Protein AF-A0A7X5DVB6-F1 (afdb_monomer_lite)

Secondary structure (DSSP, 8-state):
-GGGSS--GGGHHHHHHHHHHHHHHHHHHHHHHS--S-HHHHHHHHHHHHHHHHHHHHHHHTTT--

Foldseek 3Di:
DVVCPDPDPVCVQLVVLVVQLVVLVVQLVCCVVPNDDDPVVSVVSNVVSVVSNVVSVVSSVVVVDD

Radius of gyration: 14.27 Å; chains: 1; bounding box: 35×22×32 Å

Structure (mmCIF, N/CA/C/O backbone):
data_AF-A0A7X5DVB6-F1
#
_entry.id   AF-A0A7X5DVB6-F1
#
loop_
_atom_site.group_PDB
_atom_site.id
_atom_site.type_symbol
_atom_site.label_atom_id
_atom_site.label_alt_id
_atom_site.label_comp_id
_atom_site.label_asym_id
_atom_site.label_entity_id
_atom_site.label_seq_id
_atom_site.pdbx_PDB_ins_code
_atom_site.Cartn_x
_atom_site.Cartn_y
_atom_site.Cartn_z
_atom_site.occupancy
_atom_site.B_iso_or_equiv
_atom_site.auth_seq_id
_atom_site.auth_comp_id
_atom_site.auth_asym_id
_atom_site.auth_atom_id
_atom_site.pdbx_PDB_model_num
ATOM 1 N N . MET A 1 1 ? -12.898 6.794 -1.219 1.00 66.94 1 MET A N 1
ATOM 2 C CA . MET A 1 1 ? -12.560 7.775 -0.161 1.00 66.94 1 MET A CA 1
ATOM 3 C C . MET A 1 1 ? -13.437 9.019 -0.062 1.00 66.94 1 MET A C 1
ATOM 5 O O . MET A 1 1 ? -13.856 9.328 1.040 1.00 66.94 1 MET A O 1
ATOM 9 N N . LYS A 1 2 ? -13.767 9.756 -1.140 1.00 70.12 2 LYS A N 1
ATOM 10 C CA . LYS A 1 2 ? -14.479 11.057 -1.006 1.00 70.12 2 LYS A CA 1
ATOM 11 C C . LYS A 1 2 ? -15.782 11.031 -0.182 1.00 70.12 2 LYS A C 1
ATOM 13 O O . LYS A 1 2 ? -16.086 12.028 0.459 1.00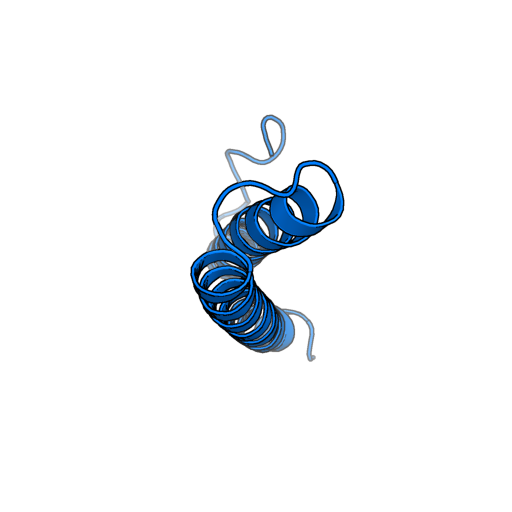 70.12 2 LYS A O 1
ATOM 18 N N . LYS A 1 3 ? -16.526 9.919 -0.192 1.00 70.50 3 LYS A N 1
A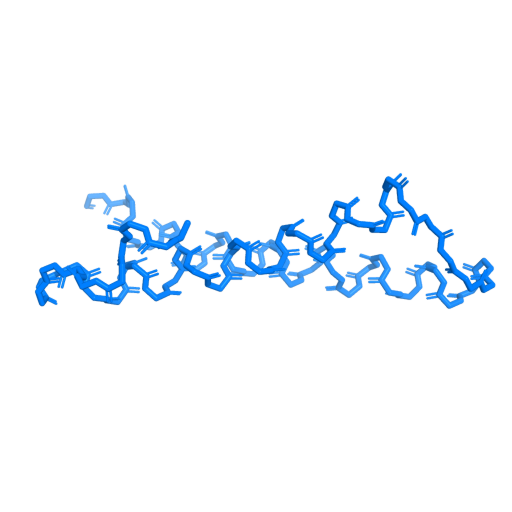TOM 19 C CA . LYS A 1 3 ? -17.778 9.741 0.568 1.00 70.50 3 LYS A CA 1
ATOM 20 C C . LYS A 1 3 ? -17.583 9.310 2.030 1.00 70.50 3 LYS A C 1
ATOM 22 O O . LYS A 1 3 ? -18.556 9.277 2.765 1.00 70.50 3 LYS A O 1
ATOM 27 N N . LEU A 1 4 ? -16.359 8.985 2.440 1.00 69.50 4 LEU A N 1
ATOM 28 C CA . LEU A 1 4 ? -16.046 8.425 3.758 1.00 69.50 4 LEU A CA 1
ATOM 29 C C . LEU A 1 4 ? -15.311 9.426 4.672 1.00 69.50 4 LEU A C 1
ATOM 31 O O . LEU A 1 4 ? -14.817 9.059 5.726 1.00 69.50 4 LEU A O 1
ATOM 35 N N . LYS A 1 5 ? -15.236 10.705 4.278 1.00 71.88 5 LYS A N 1
ATOM 36 C CA . LYS A 1 5 ? -14.412 11.732 4.943 1.00 71.88 5 LYS A CA 1
ATOM 37 C C . LYS A 1 5 ? -14.749 12.003 6.416 1.00 71.88 5 LYS A C 1
ATOM 39 O O . LYS A 1 5 ? -13.895 12.539 7.109 1.00 71.88 5 LYS A O 1
ATOM 44 N N . ASN A 1 6 ? -15.954 11.657 6.866 1.00 81.00 6 ASN A N 1
ATOM 45 C CA . ASN A 1 6 ? -16.421 11.889 8.233 1.00 81.00 6 ASN A CA 1
ATOM 46 C C . ASN A 1 6 ? -16.875 10.553 8.846 1.00 81.00 6 ASN A C 1
ATOM 48 O O . ASN A 1 6 ? -18.081 10.291 8.876 1.00 81.00 6 ASN A O 1
ATOM 52 N N . PRO A 1 7 ? -15.945 9.674 9.257 1.00 83.44 7 PRO A N 1
ATOM 53 C CA . PRO A 1 7 ? -16.319 8.457 9.965 1.00 83.44 7 PRO A CA 1
ATOM 54 C C . PRO A 1 7 ? -16.944 8.811 11.330 1.00 83.44 7 PRO A C 1
ATOM 56 O O . PRO A 1 7 ? -16.608 9.852 11.901 1.00 83.44 7 PRO A O 1
ATOM 59 N N . PRO A 1 8 ? -17.839 7.969 11.876 1.00 88.31 8 PRO A N 1
ATOM 60 C CA . PRO A 1 8 ? -18.203 8.042 13.290 1.00 88.31 8 PRO A CA 1
ATOM 61 C C . PRO A 1 8 ? -16.948 7.967 14.173 1.00 88.31 8 PRO A C 1
ATOM 63 O O . PRO A 1 8 ? -16.006 7.254 13.824 1.00 88.31 8 PRO A O 1
ATOM 66 N N . GLU A 1 9 ? -16.930 8.675 15.309 1.00 89.25 9 GLU A N 1
ATOM 67 C CA . GLU A 1 9 ? -15.726 8.774 16.160 1.00 89.25 9 GLU A CA 1
ATOM 68 C C . GLU A 1 9 ? -15.237 7.393 16.629 1.00 89.25 9 GLU A C 1
ATOM 70 O O . GLU A 1 9 ? -14.038 7.139 16.634 1.00 89.25 9 GLU A O 1
ATOM 75 N N . GLU A 1 10 ? -16.159 6.470 16.919 1.00 89.69 10 GLU A N 1
ATOM 76 C CA . GLU A 1 10 ? -15.854 5.089 17.324 1.00 89.69 10 GLU A CA 1
ATOM 77 C C . GLU A 1 10 ? -15.102 4.265 16.261 1.00 89.69 10 GLU A C 1
ATOM 79 O O . GLU A 1 10 ? -14.444 3.288 16.603 1.00 89.69 10 GLU A O 1
ATOM 84 N N . TYR A 1 11 ? -15.142 4.669 14.985 1.00 90.25 11 TYR A N 1
ATOM 85 C CA . TYR A 1 11 ? -14.453 3.981 13.883 1.00 90.25 11 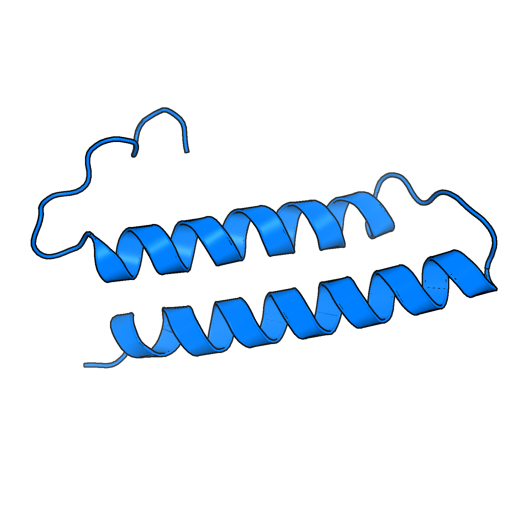TYR A CA 1
ATOM 86 C C . TYR A 1 11 ? -13.293 4.784 13.300 1.00 90.25 11 TYR A C 1
ATOM 88 O O . TYR A 1 11 ? -12.759 4.418 12.251 1.00 90.25 11 TYR A O 1
ATOM 96 N N . LYS A 1 12 ? -12.905 5.897 13.925 1.00 91.38 12 LYS A N 1
ATOM 97 C CA . LYS A 1 12 ? -11.906 6.814 13.372 1.00 91.38 12 LYS A CA 1
ATOM 98 C C . LYS A 1 12 ? -10.555 6.142 13.133 1.00 91.38 12 LYS A C 1
ATOM 100 O O . LYS A 1 12 ? -10.006 6.285 12.044 1.00 91.38 12 LYS A O 1
ATOM 105 N N . ASP A 1 13 ? -10.080 5.350 14.089 1.00 92.44 13 ASP A N 1
ATOM 106 C CA . ASP A 1 13 ? -8.780 4.673 14.001 1.00 92.44 13 ASP A CA 1
ATOM 107 C C . ASP A 1 13 ? -8.780 3.552 12.946 1.00 92.44 13 ASP A C 1
ATOM 109 O O . ASP A 1 13 ? -7.841 3.416 12.153 1.00 92.44 13 ASP A O 1
ATOM 113 N N . ALA A 1 14 ? -9.876 2.790 12.869 1.00 92.81 14 ALA A N 1
ATOM 114 C CA . ALA A 1 14 ? -10.078 1.783 11.829 1.00 92.81 14 ALA A CA 1
ATOM 115 C C . ALA A 1 14 ? -10.154 2.433 10.436 1.00 92.81 14 ALA A C 1
ATOM 117 O O . ALA A 1 14 ? -9.558 1.945 9.474 1.00 92.81 14 ALA A O 1
ATOM 118 N N . TYR A 1 15 ? -10.842 3.574 10.326 1.00 92.25 15 TYR A N 1
ATOM 119 C CA . TYR A 1 15 ? -10.945 4.339 9.088 1.00 92.25 15 TYR A CA 1
ATOM 120 C C . TYR A 1 15 ? -9.601 4.938 8.653 1.00 92.25 15 TYR A C 1
ATOM 122 O O . TYR A 1 15 ? -9.266 4.913 7.465 1.00 92.25 15 TYR A O 1
ATOM 130 N N . GLU A 1 16 ? -8.813 5.459 9.594 1.00 92.94 16 GLU A N 1
ATOM 131 C CA . GLU A 1 16 ? -7.461 5.945 9.323 1.00 92.94 16 GLU A CA 1
ATOM 132 C C . GLU A 1 16 ? -6.565 4.804 8.820 1.00 92.94 16 GLU A C 1
ATOM 134 O O . GLU A 1 16 ? -5.879 4.960 7.807 1.00 92.94 16 GLU A O 1
ATOM 139 N N . SER A 1 17 ? -6.633 3.634 9.459 1.00 95.38 17 SER A N 1
ATOM 140 C CA . SER A 1 17 ? -5.876 2.443 9.051 1.00 95.38 17 SER A CA 1
ATOM 141 C C . SER A 1 17 ? -6.278 1.945 7.661 1.00 95.38 17 SER A C 1
ATOM 143 O O . SER A 1 17 ? -5.417 1.671 6.825 1.00 95.38 17 SER A O 1
ATOM 145 N N . LEU A 1 18 ? -7.580 1.918 7.35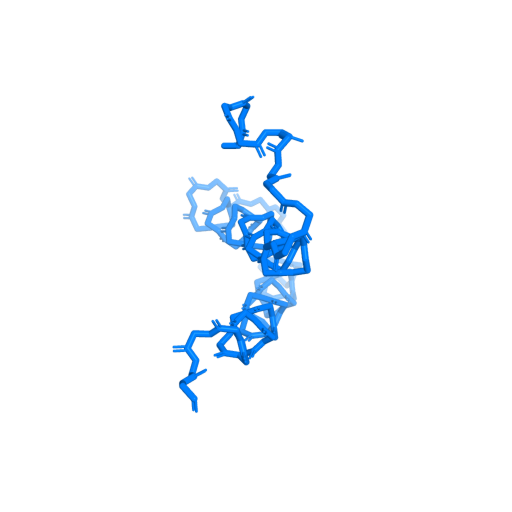7 1.00 94.38 18 LEU A N 1
ATOM 146 C CA . LEU A 1 18 ? -8.081 1.607 6.016 1.00 94.38 18 LEU A CA 1
ATOM 147 C C . LEU A 1 18 ? -7.603 2.631 4.978 1.00 94.38 18 LEU A C 1
ATOM 149 O O . LEU A 1 18 ? -7.334 2.276 3.831 1.00 94.38 18 LEU A O 1
ATOM 153 N N . SER A 1 19 ? -7.494 3.901 5.371 1.00 93.88 19 SER A N 1
ATOM 154 C CA . SER A 1 19 ? -7.024 4.960 4.480 1.00 93.88 19 SER A CA 1
ATOM 155 C C . SER A 1 19 ? -5.558 4.816 4.113 1.00 93.88 19 SER A C 1
ATOM 157 O O . SER A 1 19 ? -5.231 4.892 2.931 1.00 93.88 19 SER A O 1
ATOM 159 N N . LYS A 1 20 ? -4.710 4.493 5.090 1.00 96.44 20 LYS A N 1
ATOM 160 C CA . LYS A 1 20 ? -3.300 4.169 4.844 1.00 96.44 20 LYS A CA 1
ATOM 161 C C . LYS A 1 20 ? -3.156 2.958 3.922 1.00 96.44 20 LYS A C 1
ATOM 163 O O . LYS A 1 20 ? -2.418 3.022 2.943 1.00 96.44 20 LYS A O 1
ATOM 168 N N . LEU A 1 21 ? -3.936 1.898 4.161 1.00 97.50 21 LEU A N 1
ATOM 169 C CA . LEU A 1 21 ? -3.943 0.725 3.282 1.00 97.50 21 LEU A CA 1
ATOM 170 C C . LEU A 1 21 ? -4.357 1.072 1.848 1.00 97.50 21 LEU A C 1
ATOM 172 O O . LEU A 1 21 ? -3.747 0.579 0.904 1.00 97.50 21 LEU A O 1
ATOM 176 N N . TYR A 1 22 ? -5.377 1.910 1.664 1.00 95.56 22 TYR A N 1
ATOM 177 C CA . TYR A 1 22 ? -5.801 2.335 0.331 1.00 95.56 22 TYR A CA 1
ATOM 178 C C . TYR A 1 22 ? 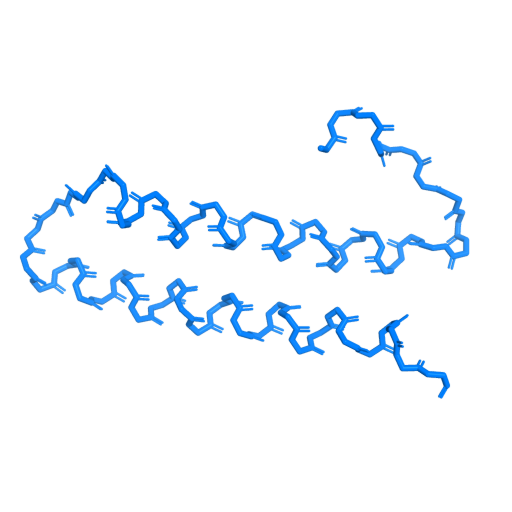-4.685 3.078 -0.414 1.00 95.56 22 TYR A C 1
ATOM 180 O O . TYR A 1 22 ? -4.432 2.771 -1.577 1.00 95.56 22 TYR A O 1
ATOM 188 N N . ASP A 1 23 ? -4.000 4.017 0.240 1.00 96.69 23 ASP A N 1
ATOM 189 C CA . ASP A 1 23 ? -2.912 4.776 -0.384 1.00 96.69 23 ASP A CA 1
ATOM 190 C C . ASP A 1 23 ? -1.715 3.867 -0.739 1.00 96.69 23 ASP A C 1
ATOM 192 O O . ASP A 1 23 ? -1.163 3.969 -1.843 1.00 96.69 23 ASP A O 1
ATOM 196 N N . ALA A 1 24 ? -1.365 2.920 0.141 1.00 98.31 24 ALA A N 1
ATOM 197 C CA . ALA A 1 24 ? -0.329 1.914 -0.114 1.00 98.31 24 ALA A CA 1
ATOM 198 C C . ALA A 1 24 ? -0.706 0.984 -1.283 1.00 98.31 24 ALA A C 1
ATOM 200 O O . ALA A 1 24 ? 0.075 0.811 -2.220 1.00 98.31 24 ALA A O 1
ATOM 201 N N . TYR A 1 25 ? -1.942 0.474 -1.300 1.00 97.50 25 TYR A N 1
ATOM 202 C CA . TYR A 1 25 ? -2.462 -0.372 -2.376 1.00 97.50 25 TYR A CA 1
ATOM 203 C C . TYR A 1 25 ? -2.472 0.345 -3.733 1.00 97.50 25 TYR A C 1
ATOM 205 O O . TYR A 1 25 ? -2.091 -0.240 -4.748 1.00 97.50 25 TYR A O 1
ATOM 213 N N . ILE A 1 26 ? -2.884 1.618 -3.780 1.00 97.31 26 ILE A N 1
ATOM 214 C CA . ILE A 1 26 ? -2.827 2.413 -5.015 1.00 97.31 26 ILE A CA 1
ATOM 215 C C . ILE A 1 26 ? -1.377 2.588 -5.476 1.00 97.31 26 ILE A C 1
ATOM 217 O O . ILE A 1 26 ? -1.096 2.452 -6.664 1.00 97.31 26 ILE A O 1
ATOM 221 N N . SER A 1 27 ? -0.443 2.825 -4.554 1.00 97.25 27 SER A N 1
ATOM 222 C CA . SER A 1 27 ? 0.982 2.935 -4.887 1.00 97.25 27 SER A CA 1
ATOM 223 C C . SER A 1 27 ? 1.530 1.636 -5.489 1.00 97.25 27 SER A C 1
ATOM 225 O O . SER A 1 27 ? 2.157 1.673 -6.546 1.00 97.25 27 SER A O 1
ATOM 227 N N . LEU A 1 28 ? 1.226 0.486 -4.879 1.00 98.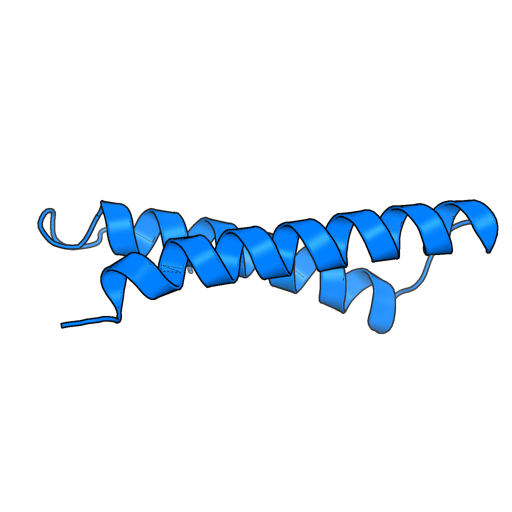31 28 LEU A N 1
ATOM 228 C CA . LEU A 1 28 ? 1.628 -0.829 -5.384 1.00 98.31 28 LEU A CA 1
ATOM 229 C C . LEU A 1 28 ? 0.997 -1.144 -6.749 1.00 98.31 28 LEU A C 1
ATOM 231 O O . LEU A 1 28 ? 1.683 -1.573 -7.674 1.00 98.31 28 LEU A O 1
ATOM 235 N N . THR A 1 29 ? -0.310 -0.916 -6.901 1.00 98.00 29 THR A N 1
ATOM 236 C CA . THR A 1 29 ? -1.014 -1.210 -8.160 1.00 98.00 29 THR A CA 1
ATOM 237 C C . THR A 1 29 ? -0.565 -0.314 -9.303 1.00 98.00 29 THR A C 1
ATOM 239 O O . THR A 1 29 ? -0.418 -0.813 -10.415 1.00 98.00 29 THR A O 1
ATOM 242 N N . ASN A 1 30 ? -0.246 0.954 -9.037 1.00 97.62 30 ASN A N 1
ATOM 243 C CA . ASN A 1 30 ? 0.328 1.841 -10.045 1.00 97.62 30 ASN A CA 1
ATOM 244 C C . ASN A 1 30 ? 1.648 1.296 -10.601 1.00 97.62 30 ASN A C 1
ATOM 246 O O . ASN A 1 30 ? 1.868 1.391 -11.802 1.00 97.62 30 ASN A O 1
ATOM 250 N N . LEU A 1 31 ? 2.493 0.661 -9.779 1.00 97.50 31 LEU A N 1
ATOM 251 C CA . LEU A 1 31 ? 3.716 0.018 -10.276 1.00 97.50 31 LEU A CA 1
ATOM 252 C C . LEU A 1 31 ? 3.404 -1.148 -11.225 1.00 97.50 31 LEU A C 1
ATOM 254 O O . LEU A 1 31 ? 4.118 -1.345 -12.202 1.00 97.50 31 LEU A O 1
ATOM 258 N N . ALA A 1 32 ? 2.326 -1.896 -10.985 1.00 95.62 32 ALA A N 1
ATOM 259 C CA . ALA A 1 32 ? 1.918 -2.997 -11.857 1.00 95.62 32 ALA A CA 1
ATOM 260 C C . ALA A 1 32 ? 1.223 -2.528 -13.150 1.00 95.62 32 ALA A C 1
ATOM 262 O O . ALA A 1 32 ? 1.346 -3.185 -14.184 1.00 95.62 32 ALA A O 1
ATOM 263 N N . THR A 1 33 ? 0.473 -1.422 -13.104 1.00 97.56 33 THR A N 1
ATOM 264 C CA . THR A 1 33 ? -0.338 -0.944 -14.239 1.00 97.56 33 THR A CA 1
ATOM 265 C C . THR A 1 33 ? 0.343 0.127 -15.084 1.00 97.56 33 THR A C 1
ATOM 267 O O . THR A 1 33 ? 0.015 0.259 -16.259 1.00 97.56 33 THR A O 1
ATOM 270 N N . ASP A 1 34 ? 1.260 0.891 -14.494 1.00 96.56 34 ASP A N 1
ATOM 271 C CA . ASP A 1 34 ? 2.024 1.964 -15.137 1.00 96.56 34 ASP A CA 1
ATOM 272 C C . ASP A 1 34 ? 3.486 1.956 -14.632 1.00 96.56 34 ASP A C 1
ATOM 274 O O . ASP A 1 34 ? 3.923 2.855 -13.902 1.00 96.56 34 ASP A O 1
ATOM 278 N N . PRO A 1 35 ? 4.258 0.894 -14.942 1.00 94.31 35 PRO A N 1
ATOM 279 C CA . PRO A 1 35 ? 5.634 0.767 -14.480 1.00 94.31 35 PRO A CA 1
ATOM 280 C C . PRO A 1 35 ? 6.525 1.839 -15.115 1.00 94.31 35 PRO A C 1
ATOM 282 O O . PRO A 1 35 ? 6.559 2.016 -16.334 1.00 94.31 35 PRO A O 1
ATOM 285 N N . THR A 1 36 ? 7.323 2.512 -14.288 1.00 93.81 36 THR A N 1
ATOM 286 C CA . THR A 1 36 ? 8.275 3.541 -14.727 1.00 93.81 36 THR A CA 1
ATOM 287 C C . THR A 1 36 ? 9.646 3.349 -14.076 1.00 93.81 36 THR A C 1
ATOM 289 O O . THR A 1 36 ? 9.799 2.630 -13.086 1.00 93.81 36 THR A O 1
ATOM 292 N N . GLY A 1 37 ? 10.670 4.001 -14.634 1.00 95.12 37 GLY A N 1
ATOM 293 C CA . GLY A 1 37 ? 12.043 3.938 -14.131 1.00 95.12 37 GLY A CA 1
ATOM 294 C C . GLY A 1 37 ? 12.866 2.775 -14.695 1.00 95.12 37 GLY A C 1
ATOM 295 O O . GLY A 1 37 ? 12.495 2.124 -15.668 1.00 95.12 37 GLY A O 1
ATOM 296 N N . SER A 1 38 ? 14.044 2.558 -14.107 1.00 98.00 38 SER A N 1
ATOM 297 C CA . SER A 1 38 ? 14.929 1.445 -14.474 1.00 98.00 38 SER A CA 1
ATOM 298 C C . SER A 1 38 ? 14.498 0.146 -13.788 1.00 98.00 38 SER A C 1
ATOM 300 O O . SER A 1 38 ? 13.829 0.196 -12.761 1.00 98.00 38 SER A O 1
ATOM 302 N N . LEU A 1 39 ? 14.955 -1.014 -14.277 1.00 97.12 39 LEU A N 1
ATOM 303 C CA . LEU A 1 39 ? 14.705 -2.307 -13.621 1.00 97.12 39 LEU A CA 1
ATOM 304 C C . LEU A 1 39 ? 15.110 -2.296 -12.136 1.00 97.12 39 LEU A C 1
ATOM 306 O O . LEU A 1 39 ? 14.390 -2.829 -11.293 1.00 97.12 39 LEU A O 1
ATOM 310 N N . GLN A 1 40 ? 16.244 -1.669 -11.814 1.00 98.12 40 GLN A N 1
ATOM 311 C CA . GLN A 1 40 ? 16.754 -1.599 -10.446 1.00 98.12 40 GLN A CA 1
ATOM 312 C C . GLN A 1 40 ? 15.855 -0.731 -9.561 1.00 98.12 40 GLN A C 1
ATOM 314 O O . GLN A 1 40 ? 15.448 -1.170 -8.488 1.00 98.12 40 GLN A O 1
ATOM 319 N N . THR A 1 41 ? 15.509 0.470 -10.030 1.00 98.06 41 THR A N 1
ATOM 320 C CA . THR A 1 41 ? 14.636 1.397 -9.294 1.00 98.06 41 THR A CA 1
ATOM 321 C C . THR A 1 41 ? 13.227 0.830 -9.146 1.00 98.06 41 THR A C 1
ATOM 323 O O . THR A 1 41 ? 12.654 0.902 -8.067 1.00 98.06 41 THR A O 1
ATOM 326 N N . TYR A 1 42 ? 12.692 0.206 -10.198 1.00 97.94 42 TYR A N 1
ATOM 327 C CA . TYR A 1 42 ? 11.404 -0.478 -10.154 1.00 97.94 42 TYR A CA 1
ATOM 328 C C . TYR A 1 42 ? 11.400 -1.584 -9.098 1.00 97.94 42 TYR A C 1
ATOM 330 O O . TYR A 1 42 ? 10.499 -1.630 -8.272 1.00 97.94 42 TYR A O 1
ATOM 338 N N . SER A 1 43 ? 12.426 -2.443 -9.085 1.00 98.00 43 SER A N 1
ATOM 339 C CA . SER A 1 43 ? 12.517 -3.553 -8.127 1.00 98.00 43 SER A CA 1
ATOM 340 C C . SER A 1 43 ? 12.554 -3.063 -6.678 1.00 98.00 43 SER A C 1
ATOM 342 O O . SER A 1 43 ? 11.923 -3.660 -5.813 1.00 98.00 43 SER A O 1
ATOM 344 N N . GLN A 1 44 ? 13.269 -1.966 -6.411 1.00 98.31 44 GLN A N 1
ATOM 345 C CA . GLN A 1 44 ? 13.291 -1.336 -5.088 1.00 98.31 44 GLN A CA 1
ATOM 346 C C . GLN A 1 44 ? 11.919 -0.762 -4.723 1.00 98.31 44 GLN A C 1
ATOM 348 O O . GLN A 1 44 ? 11.349 -1.163 -3.715 1.00 98.31 44 GLN A O 1
ATOM 353 N N . ASN A 1 45 ? 11.349 0.080 -5.591 1.00 98.12 45 ASN A N 1
ATOM 354 C CA . ASN A 1 45 ? 10.043 0.700 -5.362 1.00 98.12 45 ASN A CA 1
ATOM 355 C C . ASN A 1 45 ? 8.933 -0.340 -5.160 1.00 98.12 45 ASN A C 1
ATOM 357 O O . ASN A 1 45 ? 8.047 -0.141 -4.334 1.00 98.12 45 ASN A O 1
ATOM 361 N N . PHE A 1 46 ? 8.975 -1.443 -5.911 1.00 98.00 46 PHE A N 1
ATOM 362 C CA . PHE A 1 46 ? 8.014 -2.532 -5.782 1.00 98.00 46 PHE A CA 1
ATOM 363 C C . PHE A 1 46 ? 8.132 -3.217 -4.424 1.00 98.00 46 PHE A C 1
ATOM 365 O O . PHE A 1 46 ? 7.124 -3.374 -3.747 1.00 98.00 46 PHE A O 1
ATOM 372 N N . ASN A 1 47 ? 9.347 -3.578 -4.001 1.00 98.19 47 ASN A N 1
ATOM 373 C CA . ASN A 1 47 ? 9.562 -4.196 -2.692 1.00 98.19 47 ASN A CA 1
ATOM 374 C C . ASN A 1 47 ? 9.130 -3.270 -1.547 1.00 98.19 47 ASN A C 1
ATOM 376 O O . ASN A 1 47 ? 8.543 -3.735 -0.573 1.00 98.19 47 ASN A O 1
ATOM 380 N N . ASP A 1 48 ? 9.393 -1.969 -1.658 1.00 98.50 48 ASP A N 1
ATOM 381 C CA . ASP A 1 48 ? 8.973 -0.995 -0.651 1.00 98.50 48 ASP A CA 1
ATOM 382 C C . ASP A 1 48 ? 7.440 -0.889 -0.592 1.00 98.50 48 ASP A C 1
ATOM 384 O O . ASP A 1 48 ? 6.858 -0.975 0.489 1.00 98.50 48 ASP A O 1
ATOM 388 N N . ALA A 1 49 ? 6.770 -0.779 -1.745 1.00 98.38 49 ALA A N 1
ATOM 389 C CA . ALA A 1 49 ? 5.311 -0.700 -1.821 1.00 98.38 49 ALA A CA 1
ATOM 390 C C . ALA A 1 49 ? 4.610 -1.999 -1.377 1.00 98.38 49 ALA A C 1
ATOM 392 O O . ALA A 1 49 ? 3.548 -1.936 -0.753 1.00 98.38 49 ALA A O 1
ATOM 393 N N . ASP A 1 50 ? 5.191 -3.164 -1.674 1.00 98.56 50 ASP A N 1
ATOM 394 C CA . ASP A 1 50 ? 4.698 -4.475 -1.234 1.00 98.56 50 ASP A CA 1
ATOM 395 C C . ASP A 1 50 ? 4.767 -4.600 0.296 1.00 98.56 50 ASP A C 1
ATOM 397 O O . ASP A 1 50 ? 3.753 -4.865 0.949 1.00 98.56 50 ASP A O 1
ATOM 401 N N . ASN A 1 51 ? 5.926 -4.281 0.883 1.00 98.69 51 ASN A N 1
ATOM 402 C CA . ASN A 1 51 ? 6.109 -4.274 2.334 1.00 98.69 51 ASN A CA 1
ATOM 403 C C . ASN A 1 51 ? 5.180 -3.268 3.030 1.00 98.69 51 ASN A C 1
ATOM 405 O O . ASN A 1 51 ? 4.554 -3.602 4.037 1.00 98.69 51 ASN A O 1
ATOM 409 N N . GLU A 1 52 ? 5.053 -2.049 2.498 1.00 98.69 52 GLU A N 1
ATOM 410 C CA . GLU A 1 52 ? 4.163 -1.020 3.048 1.00 98.69 52 GLU A CA 1
ATOM 411 C C . GLU A 1 52 ? 2.697 -1.471 3.012 1.00 98.69 52 GLU A C 1
ATOM 413 O O . GLU A 1 52 ? 1.966 -1.322 3.995 1.00 98.69 52 GLU A O 1
ATOM 418 N N . THR A 1 53 ? 2.272 -2.090 1.906 1.00 98.62 53 THR A N 1
ATOM 419 C CA . THR A 1 53 ? 0.912 -2.624 1.758 1.00 98.62 53 THR A CA 1
ATOM 420 C C . THR A 1 53 ? 0.642 -3.730 2.776 1.00 98.62 53 THR A C 1
ATOM 422 O O . THR A 1 53 ? -0.395 -3.704 3.443 1.00 98.62 53 THR A O 1
ATOM 425 N N . LEU A 1 54 ? 1.577 -4.670 2.953 1.00 98.44 54 LEU A N 1
ATOM 426 C CA . LEU A 1 54 ? 1.461 -5.737 3.948 1.00 98.44 54 LEU A CA 1
ATOM 427 C C . LEU A 1 54 ? 1.397 -5.179 5.378 1.00 98.44 54 LEU A C 1
ATOM 429 O O . LEU A 1 54 ? 0.560 -5.610 6.174 1.00 98.44 54 LEU A O 1
ATOM 433 N N . ASN A 1 55 ? 2.238 -4.197 5.701 1.00 98.38 55 ASN A N 1
ATOM 434 C CA . ASN A 1 55 ? 2.244 -3.551 7.011 1.00 98.38 55 ASN A CA 1
ATOM 435 C C . ASN A 1 55 ? 0.915 -2.841 7.296 1.00 98.38 55 ASN A C 1
ATOM 437 O O . ASN A 1 55 ? 0.329 -3.037 8.364 1.00 98.38 55 ASN A O 1
ATOM 441 N N . CYS A 1 56 ? 0.395 -2.081 6.330 1.00 98.25 56 CYS A N 1
ATOM 442 C CA . CYS A 1 56 ? -0.907 -1.427 6.451 1.00 98.25 56 CYS A CA 1
ATOM 443 C C . CYS A 1 56 ? -2.048 -2.440 6.594 1.00 98.25 56 CYS A C 1
ATOM 445 O O . CYS A 1 56 ? -2.969 -2.225 7.382 1.00 98.25 56 CYS A O 1
ATOM 447 N N . TYR A 1 57 ? -1.989 -3.556 5.864 1.00 97.31 57 TYR A N 1
ATOM 448 C CA . TYR A 1 57 ? -2.985 -4.618 5.965 1.00 97.31 57 TYR A CA 1
ATOM 449 C C . TYR A 1 57 ? -2.984 -5.257 7.356 1.00 97.31 57 TYR A C 1
ATOM 451 O O . TYR A 1 57 ? -4.042 -5.397 7.967 1.00 97.31 57 TYR A O 1
ATOM 459 N N . ASN A 1 58 ? -1.805 -5.580 7.891 1.00 96.81 58 ASN A N 1
ATOM 460 C CA . ASN A 1 58 ? -1.671 -6.120 9.243 1.00 96.81 58 ASN A CA 1
ATOM 461 C C . ASN A 1 58 ? -2.187 -5.137 10.302 1.00 96.81 58 ASN A C 1
ATOM 463 O O . ASN A 1 58 ? -2.856 -5.557 11.243 1.00 96.81 58 ASN A O 1
ATOM 467 N N . ALA A 1 59 ? -1.939 -3.835 10.129 1.00 96.19 59 ALA A N 1
ATOM 468 C CA . ALA A 1 59 ? -2.469 -2.810 11.022 1.00 96.19 59 ALA A CA 1
ATOM 469 C C . ALA A 1 59 ? -4.005 -2.731 10.968 1.00 96.19 59 ALA A C 1
ATOM 471 O O . ALA A 1 59 ? -4.655 -2.710 12.010 1.00 96.19 59 ALA A O 1
ATOM 472 N N . LEU A 1 60 ? -4.599 -2.748 9.768 1.00 95.75 60 LEU A N 1
ATOM 473 C CA . LEU A 1 60 ? -6.055 -2.779 9.605 1.00 95.75 60 LEU A CA 1
ATOM 474 C C . LEU A 1 60 ? -6.670 -4.039 10.228 1.00 95.75 60 LEU A C 1
ATOM 476 O O . LEU A 1 60 ? -7.741 -3.961 10.825 1.00 95.75 60 LEU A O 1
ATOM 480 N N . LYS A 1 61 ? -5.992 -5.186 10.114 1.00 95.38 61 LYS A N 1
ATOM 481 C CA . LYS A 1 61 ? -6.468 -6.471 10.636 1.00 95.38 61 LYS A CA 1
ATOM 482 C C . LYS A 1 61 ? -6.778 -6.419 12.136 1.00 95.38 61 LYS A C 1
ATOM 484 O O . LYS A 1 61 ? -7.758 -7.023 12.547 1.00 95.38 61 LYS A O 1
ATOM 489 N N . MET A 1 62 ? -6.039 -5.623 12.915 1.00 93.62 62 MET A N 1
ATOM 490 C CA . MET A 1 62 ? -6.290 -5.425 14.353 1.00 93.62 62 MET A CA 1
ATOM 491 C C . MET A 1 62 ? -7.680 -4.841 14.667 1.00 93.62 62 MET A C 1
ATOM 493 O O . MET A 1 62 ? -8.153 -4.986 15.786 1.00 93.62 62 MET A O 1
ATOM 497 N N . TYR A 1 63 ? -8.329 -4.180 13.702 1.00 91.06 63 TYR A N 1
ATOM 498 C CA . TYR A 1 63 ? -9.687 -3.633 13.835 1.00 91.06 63 TYR A CA 1
ATOM 499 C C . TYR A 1 63 ? -10.771 -4.543 13.235 1.00 91.06 63 TYR A C 1
ATOM 501 O O . TYR A 1 63 ? -11.954 -4.220 13.316 1.00 91.06 63 TYR A O 1
ATOM 509 N N . LEU A 1 64 ? -10.372 -5.629 12.563 1.00 87.19 64 LEU A N 1
ATOM 510 C CA . LEU A 1 64 ? -11.271 -6.608 11.939 1.00 87.19 64 LEU A CA 1
ATOM 511 C C . LEU A 1 64 ? -11.398 -7.894 12.765 1.00 87.19 64 LEU A C 1
ATOM 513 O O . LEU A 1 64 ? -12.290 -8.697 12.502 1.00 87.19 64 LEU A O 1
ATOM 517 N N . GLU A 1 65 ? -10.479 -8.111 13.703 1.00 78.06 65 GLU A N 1
ATOM 518 C CA . GLU A 1 65 ? -10.513 -9.214 14.659 1.00 78.06 65 GLU A CA 1
ATOM 519 C C . GLU A 1 65 ? -11.449 -8.850 15.831 1.00 78.06 65 GLU A C 1
ATOM 521 O O . GLU A 1 65 ? -11.438 -7.707 16.290 1.00 78.06 65 GLU A O 1
ATOM 526 N N . GLU A 1 66 ? -12.302 -9.798 16.250 1.00 58.06 66 GLU A N 1
ATOM 527 C CA . GLU A 1 66 ? -13.244 -9.660 17.385 1.00 58.06 66 GLU A CA 1
ATOM 528 C C . GLU A 1 66 ? -12.544 -9.651 18.752 1.00 58.06 66 GLU A C 1
ATOM 530 O O . GLU A 1 66 ? -11.599 -10.454 18.946 1.00 58.06 66 GLU A O 1
#

Sequence (66 aa):
MKKLKNPPEEYKDAYESLSKLYDAYISLTNLATDPTGSLQTYSQNFNDADNETLNCYNALKMYLEE

pLDDT: mean 92.62, std 8.99, range [58.06, 98.69]